Protein AF-U1JIK7-F1 (afdb_monomer_lite)

Organism: NCBI:txid1117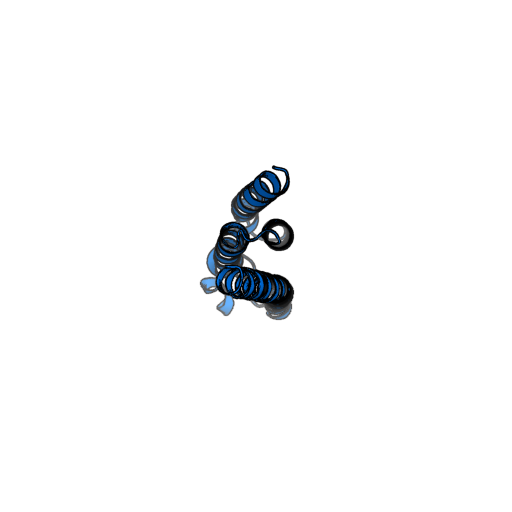314

Sequence (126 aa):
MLYKITGWAAIALSLVALFPSHQTGALSVIGFYICLFSLLIGAFASHLGHYFYYRTVFFVALMNVFIINDGTHFMLLIEQSDWVYIGSMYGIFVVVGSICSFLIRREDTAQLNQKRYETSQNKLSP

Foldseek 3Di:
DVLVVLLVVLLVQLVVLLVLQQDPDPSVVVSLVSLLVSLVSQLVSPLVPCVVSNVNSLVSNVCSQDPRGPLRDVVCVVVDPCPVSNVVSVVVSCVSNVVSVVSNVVSVVVVVVVVVVVVVVVVPDD

Radius of gyration: 18.32 Å; chains: 1; bounding box: 52×23×56 Å

Structure (mmCIF, N/CA/C/O backbone):
data_AF-U1JIK7-F1
#
_entry.id   AF-U1JIK7-F1
#
loop_
_atom_site.group_PDB
_atom_site.id
_atom_site.type_symbol
_atom_site.label_atom_id
_atom_site.label_alt_id
_atom_site.label_comp_id
_atom_site.label_asym_id
_atom_site.label_entity_id
_atom_site.label_seq_id
_atom_site.pdbx_PDB_ins_code
_atom_site.Cartn_x
_atom_site.Cartn_y
_atom_site.Cartn_z
_atom_site.occupancy
_atom_site.B_iso_or_equiv
_atom_site.auth_seq_id
_atom_site.auth_comp_id
_atom_site.auth_asym_id
_atom_site.auth_atom_id
_atom_site.pdbx_PDB_model_num
ATOM 1 N N . MET A 1 1 ? -5.360 9.673 21.434 1.00 68.12 1 MET A N 1
ATOM 2 C CA . MET A 1 1 ? -4.755 10.696 20.545 1.00 68.12 1 MET A CA 1
ATOM 3 C C . MET A 1 1 ? -3.660 10.114 19.661 1.00 68.12 1 MET A C 1
ATOM 5 O O . MET A 1 1 ? -3.720 10.350 18.462 1.00 68.12 1 MET A O 1
ATOM 9 N N . LEU A 1 2 ? -2.745 9.299 20.208 1.00 77.00 2 LEU A N 1
ATOM 10 C CA . LEU A 1 2 ? -1.660 8.644 19.461 1.00 77.00 2 LEU A CA 1
ATOM 11 C C . LEU A 1 2 ? -2.128 7.968 18.156 1.00 77.00 2 LEU A C 1
ATOM 13 O O . LEU A 1 2 ? -1.597 8.270 17.101 1.00 77.00 2 LEU A O 1
ATOM 17 N N . TYR A 1 3 ? -3.193 7.163 18.206 1.00 77.12 3 TYR A N 1
ATOM 18 C CA . TYR A 1 3 ? -3.712 6.427 17.041 1.00 77.12 3 TYR A CA 1
ATOM 19 C C . TYR A 1 3 ? -4.227 7.306 15.894 1.00 77.12 3 TYR A C 1
ATOM 21 O O . TYR A 1 3 ? -4.124 6.949 14.726 1.00 77.12 3 TYR A O 1
ATOM 29 N N . LYS A 1 4 ? -4.768 8.488 16.216 1.00 82.19 4 LYS A N 1
ATOM 30 C CA . LYS A 1 4 ? -5.166 9.458 15.189 1.00 82.19 4 LYS A CA 1
ATOM 31 C C . LYS A 1 4 ? -3.926 10.047 14.524 1.00 82.19 4 LYS A C 1
ATOM 33 O O . LYS A 1 4 ? -3.891 10.157 13.306 1.00 82.19 4 LYS A O 1
ATOM 38 N N . ILE A 1 5 ? -2.910 10.390 15.318 1.00 87.69 5 ILE A N 1
ATOM 39 C CA . ILE A 1 5 ? -1.640 10.928 14.816 1.00 87.69 5 ILE A CA 1
ATOM 40 C C . ILE A 1 5 ? -0.943 9.887 13.937 1.00 87.69 5 ILE A C 1
ATOM 42 O O . ILE A 1 5 ? -0.528 10.222 12.834 1.00 87.69 5 ILE A O 1
ATOM 46 N N . THR A 1 6 ? -0.875 8.624 14.367 1.00 89.81 6 THR A N 1
ATOM 47 C CA . THR A 1 6 ? -0.263 7.548 13.574 1.00 89.81 6 THR A CA 1
ATOM 48 C C . THR A 1 6 ? -1.048 7.252 12.297 1.00 89.81 6 THR A C 1
ATOM 50 O O . THR A 1 6 ? -0.432 7.054 11.256 1.00 89.81 6 THR A O 1
ATOM 53 N N . GLY A 1 7 ? -2.385 7.291 12.329 1.00 89.19 7 GLY A N 1
ATOM 54 C CA . GLY A 1 7 ? -3.221 7.129 11.135 1.00 89.19 7 GLY A CA 1
ATOM 55 C C . GLY A 1 7 ? -3.023 8.249 10.109 1.00 89.19 7 GLY A C 1
ATOM 56 O O . GLY A 1 7 ? -2.833 7.979 8.924 1.00 89.19 7 GLY A O 1
ATOM 57 N N . TRP A 1 8 ? -2.995 9.507 10.556 1.00 91.81 8 TRP A N 1
ATOM 58 C CA . TRP A 1 8 ? -2.684 10.648 9.687 1.00 91.81 8 TRP A CA 1
ATOM 59 C C . TRP A 1 8 ? -1.243 10.610 9.170 1.00 91.81 8 TRP A C 1
ATOM 61 O O . TRP A 1 8 ? -1.014 10.888 7.995 1.00 91.81 8 TRP A O 1
ATOM 71 N N . ALA A 1 9 ? -0.287 10.213 10.013 1.00 92.38 9 ALA A N 1
ATOM 72 C CA . ALA A 1 9 ? 1.101 10.027 9.611 1.00 92.38 9 ALA A CA 1
ATOM 73 C C . ALA A 1 9 ? 1.237 8.926 8.550 1.00 92.38 9 ALA A C 1
ATOM 75 O O . ALA A 1 9 ? 1.975 9.116 7.592 1.00 92.38 9 ALA A O 1
ATOM 76 N N . ALA A 1 10 ? 0.492 7.821 8.662 1.00 93.56 10 ALA A N 1
ATOM 77 C CA . ALA A 1 10 ? 0.476 6.762 7.654 1.00 93.56 10 ALA A CA 1
ATOM 78 C C . ALA A 1 10 ? -0.026 7.275 6.298 1.00 93.56 10 ALA A C 1
ATOM 80 O O . ALA A 1 10 ? 0.603 7.020 5.274 1.00 93.56 10 ALA A O 1
ATOM 81 N N . ILE A 1 11 ? -1.112 8.057 6.290 1.00 94.19 11 ILE A N 1
ATOM 82 C CA . ILE A 1 11 ? -1.614 8.692 5.064 1.00 94.19 11 ILE A CA 1
ATOM 83 C C . ILE A 1 11 ? -0.551 9.627 4.479 1.00 94.19 11 ILE A C 1
ATOM 85 O O . ILE A 1 11 ? -0.221 9.505 3.301 1.00 94.19 11 ILE A O 1
ATOM 89 N N . ALA A 1 12 ? 0.033 10.513 5.288 1.00 95.19 12 ALA A N 1
ATOM 90 C CA . ALA A 1 12 ? 1.069 11.431 4.823 1.00 95.19 12 ALA A CA 1
ATOM 91 C C . ALA A 1 12 ? 2.284 10.682 4.249 1.00 95.19 12 ALA A C 1
ATOM 93 O O . ALA A 1 12 ? 2.753 11.015 3.164 1.00 95.19 12 ALA A O 1
ATOM 94 N N . LEU A 1 13 ? 2.743 9.625 4.924 1.00 94.50 13 LEU A N 1
ATOM 95 C CA . LEU A 1 13 ? 3.854 8.793 4.465 1.00 94.50 13 LEU A CA 1
ATOM 96 C C . LEU A 1 13 ? 3.533 8.114 3.127 1.00 94.50 13 LEU A C 1
ATOM 98 O O . LEU A 1 13 ? 4.381 8.077 2.241 1.00 94.50 13 LEU A O 1
ATOM 102 N N . SER A 1 14 ? 2.300 7.624 2.960 1.00 95.12 14 SER A N 1
ATOM 103 C CA . SER A 1 14 ? 1.848 6.998 1.712 1.00 95.12 14 SER A CA 1
ATOM 104 C C . SER A 1 14 ? 1.848 7.973 0.532 1.00 95.12 14 SER A C 1
ATOM 106 O O . SER A 1 14 ? 2.195 7.586 -0.581 1.00 95.12 14 SER A O 1
ATOM 108 N N . LEU A 1 15 ? 1.532 9.248 0.784 1.00 95.62 15 LEU A N 1
ATOM 109 C CA . LEU A 1 15 ? 1.577 10.310 -0.221 1.00 95.62 15 LEU A CA 1
ATOM 110 C C . LEU A 1 15 ? 3.018 10.712 -0.548 1.00 95.62 15 LEU A C 1
ATOM 112 O O . LEU A 1 15 ? 3.362 10.857 -1.717 1.00 95.62 15 LEU A O 1
ATOM 116 N N . VAL A 1 16 ? 3.879 10.837 0.465 1.00 94.62 16 VAL A N 1
ATOM 117 C CA . VAL A 1 16 ? 5.312 11.115 0.270 1.00 94.62 16 VAL A CA 1
ATOM 118 C C . VAL A 1 16 ? 5.976 10.001 -0.537 1.00 94.62 16 VAL A C 1
ATOM 120 O O . VAL A 1 16 ? 6.818 10.292 -1.380 1.00 94.62 16 VAL A O 1
ATOM 123 N N . ALA A 1 17 ? 5.561 8.746 -0.342 1.00 93.81 17 ALA A N 1
ATOM 124 C CA . ALA A 1 17 ? 6.069 7.596 -1.084 1.00 93.81 17 ALA A CA 1
ATOM 125 C C . ALA A 1 17 ? 5.819 7.681 -2.600 1.00 93.81 17 ALA A C 1
ATOM 127 O O . ALA A 1 17 ? 6.557 7.059 -3.363 1.00 93.81 17 ALA A O 1
ATOM 128 N N . LEU A 1 18 ? 4.827 8.454 -3.056 1.00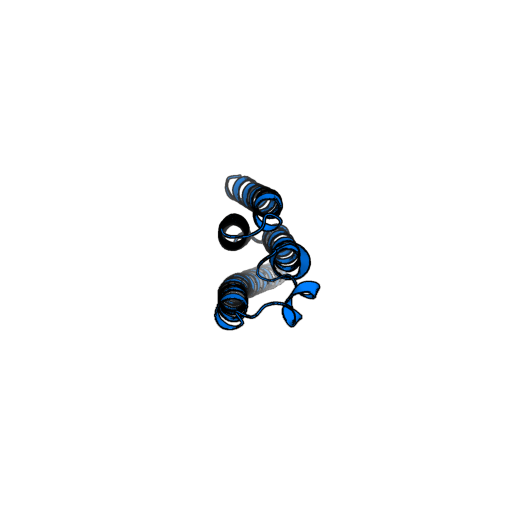 91.75 18 LEU A N 1
ATOM 129 C CA . LEU A 1 18 ? 4.530 8.610 -4.483 1.00 91.75 18 LEU A CA 1
ATOM 130 C C . LEU A 1 18 ? 5.681 9.285 -5.241 1.00 91.75 18 LEU A C 1
ATOM 132 O O . LEU A 1 18 ? 5.984 8.895 -6.365 1.00 91.75 18 LEU A O 1
ATOM 136 N N . PHE A 1 19 ? 6.353 10.257 -4.616 1.00 91.81 19 PHE A N 1
ATOM 137 C CA . PHE A 1 19 ? 7.434 11.015 -5.249 1.00 91.81 19 PHE A CA 1
ATOM 138 C C . PHE A 1 19 ? 8.642 10.147 -5.652 1.00 91.81 19 PHE A C 1
ATOM 140 O O . PHE A 1 19 ? 8.996 10.157 -6.830 1.00 91.81 19 PHE A O 1
ATOM 147 N N . PRO A 1 20 ? 9.266 9.362 -4.747 1.00 91.75 20 PRO A N 1
ATOM 148 C CA . PRO A 1 20 ? 10.342 8.455 -5.135 1.00 91.75 20 PRO A CA 1
ATOM 149 C C . PRO A 1 20 ? 9.843 7.305 -6.021 1.00 91.75 20 PRO A C 1
ATOM 151 O O . PRO A 1 20 ? 10.601 6.841 -6.861 1.00 91.75 20 PRO A O 1
ATOM 154 N N . SER A 1 21 ? 8.575 6.885 -5.900 1.00 90.69 21 SER A N 1
ATOM 155 C CA . SER A 1 21 ? 8.010 5.798 -6.722 1.00 90.69 21 SER A CA 1
ATOM 156 C C . SER A 1 21 ? 7.970 6.135 -8.215 1.00 90.69 21 SER A C 1
ATOM 158 O O . SER A 1 21 ? 8.210 5.262 -9.043 1.00 90.69 21 SER A O 1
ATOM 160 N N . HIS A 1 22 ? 7.726 7.402 -8.554 1.00 89.00 22 HIS A N 1
ATOM 161 C CA . HIS A 1 22 ? 7.729 7.888 -9.936 1.00 89.00 22 HIS A CA 1
ATOM 162 C C . HIS A 1 22 ? 9.144 8.000 -10.538 1.00 89.00 22 HIS A C 1
ATOM 164 O O . HIS A 1 22 ? 9.305 8.165 -11.745 1.00 89.00 22 HIS A O 1
ATOM 170 N N . GLN A 1 23 ? 10.197 7.982 -9.718 1.00 88.94 23 GLN A N 1
ATOM 171 C CA . GLN A 1 23 ? 11.565 8.110 -10.216 1.00 88.94 23 GLN A CA 1
ATOM 172 C C . GLN A 1 23 ? 12.113 6.754 -10.650 1.00 88.94 23 GLN A C 1
ATOM 174 O O . GLN A 1 23 ? 12.007 5.768 -9.927 1.00 88.94 23 GLN A O 1
ATOM 179 N N . THR A 1 24 ? 12.761 6.724 -11.810 1.00 85.88 24 THR A N 1
ATOM 180 C CA . THR A 1 24 ? 13.284 5.499 -12.417 1.00 85.88 24 THR A CA 1
ATOM 181 C C . THR A 1 24 ? 14.402 4.861 -11.592 1.00 85.88 24 THR A C 1
ATOM 183 O O . THR A 1 24 ? 15.235 5.551 -10.994 1.00 85.88 24 THR A O 1
ATOM 186 N N . GLY A 1 25 ? 14.475 3.530 -11.615 1.00 84.25 25 GLY A N 1
ATOM 187 C CA . GLY A 1 25 ? 15.547 2.765 -10.971 1.00 84.25 25 GLY A CA 1
ATOM 188 C C . GLY A 1 25 ? 15.356 2.592 -9.461 1.00 84.25 25 GLY A C 1
ATOM 189 O O . GLY A 1 25 ? 14.246 2.359 -8.987 1.00 84.25 25 GLY A O 1
ATOM 190 N N . ALA A 1 26 ? 16.440 2.675 -8.683 1.00 85.56 26 ALA A N 1
ATOM 191 C CA . ALA A 1 26 ? 16.437 2.321 -7.255 1.00 85.56 26 ALA A CA 1
ATOM 192 C C . ALA A 1 26 ? 15.503 3.187 -6.385 1.00 85.56 26 ALA A C 1
ATOM 194 O O . ALA A 1 26 ? 15.027 2.733 -5.344 1.00 85.56 26 ALA A O 1
ATOM 195 N N . LEU A 1 27 ? 15.213 4.419 -6.810 1.00 89.44 27 LEU A N 1
ATOM 196 C CA . LEU A 1 27 ? 14.304 5.314 -6.091 1.00 89.44 27 LEU A CA 1
ATOM 197 C C . LEU A 1 27 ? 12.856 4.806 -6.135 1.00 89.44 27 LEU A C 1
ATOM 199 O O . LEU A 1 27 ? 12.182 4.866 -5.103 1.00 89.44 27 LEU A O 1
ATOM 203 N N . SER A 1 28 ? 12.429 4.181 -7.242 1.00 90.31 28 SER A N 1
ATOM 204 C CA . SER A 1 28 ? 11.106 3.548 -7.328 1.00 90.31 28 SER A CA 1
ATOM 205 C C . SER A 1 28 ? 10.921 2.447 -6.279 1.00 90.31 28 SER A C 1
ATOM 207 O O . SER A 1 28 ? 9.866 2.330 -5.650 1.00 90.31 28 SER A O 1
ATOM 209 N N . VAL A 1 29 ? 11.983 1.676 -6.027 1.00 90.62 29 VAL A N 1
ATOM 210 C CA . VAL A 1 29 ? 12.008 0.578 -5.054 1.00 90.62 29 VAL A CA 1
ATOM 211 C C . VAL A 1 29 ? 11.930 1.117 -3.627 1.00 90.62 29 VAL A C 1
ATOM 213 O O . VAL A 1 29 ? 11.196 0.585 -2.795 1.00 90.62 29 VAL A O 1
ATOM 216 N N . ILE A 1 30 ? 12.639 2.208 -3.334 1.00 93.06 30 ILE A N 1
ATOM 217 C CA . ILE A 1 30 ? 12.546 2.883 -2.033 1.00 93.06 30 ILE A CA 1
ATOM 218 C C . ILE A 1 30 ? 11.118 3.390 -1.809 1.00 93.06 30 ILE A C 1
ATOM 220 O O . ILE A 1 30 ? 10.542 3.158 -0.745 1.00 93.06 30 ILE A O 1
ATOM 224 N N . GLY A 1 31 ? 10.520 4.028 -2.817 1.00 92.94 31 GLY A N 1
ATOM 225 C CA . GLY A 1 31 ? 9.136 4.490 -2.759 1.00 92.94 31 GLY A CA 1
ATOM 226 C C . GLY A 1 31 ? 8.142 3.358 -2.502 1.00 92.94 31 GLY A C 1
ATOM 227 O O . GLY A 1 31 ? 7.270 3.488 -1.640 1.00 92.94 31 GLY A O 1
ATOM 228 N N . PHE A 1 32 ? 8.337 2.211 -3.149 1.00 93.81 32 PHE A N 1
ATOM 229 C CA . PHE A 1 32 ? 7.553 1.007 -2.899 1.00 93.81 32 PHE A CA 1
ATOM 230 C C . PHE A 1 32 ? 7.628 0.544 -1.437 1.00 93.81 32 PHE A C 1
ATOM 232 O O . PHE A 1 32 ? 6.593 0.337 -0.801 1.00 93.81 32 PHE A O 1
ATOM 239 N N . TYR A 1 33 ? 8.827 0.435 -0.860 1.00 94.88 33 TYR A N 1
ATOM 240 C CA . TYR A 1 33 ? 8.978 -0.008 0.530 1.00 94.88 33 TYR A CA 1
ATOM 241 C C . TYR A 1 33 ? 8.422 0.995 1.544 1.00 94.88 33 TYR A C 1
ATOM 243 O O . TYR A 1 33 ? 7.797 0.583 2.523 1.00 94.88 33 TYR A O 1
ATOM 251 N N . ILE A 1 34 ? 8.576 2.302 1.306 1.00 95.12 34 ILE A N 1
ATOM 252 C CA . ILE A 1 34 ? 7.943 3.336 2.142 1.00 95.12 34 ILE A CA 1
ATOM 253 C C . ILE A 1 34 ? 6.419 3.199 2.070 1.00 95.12 34 ILE A C 1
ATOM 255 O O . ILE A 1 34 ? 5.735 3.301 3.091 1.00 95.12 34 ILE A O 1
ATOM 259 N N . CYS A 1 35 ? 5.876 2.907 0.888 1.00 95.56 35 CYS A N 1
ATOM 260 C CA . CYS A 1 35 ? 4.449 2.680 0.710 1.00 95.56 35 CYS A CA 1
ATOM 261 C C . CYS A 1 35 ? 3.961 1.449 1.4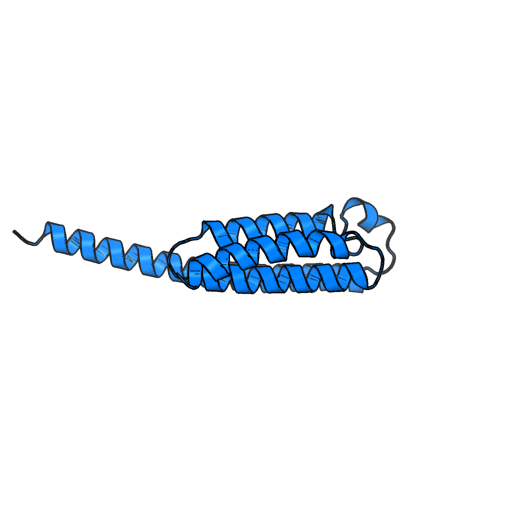95 1.00 95.56 35 CYS A C 1
ATOM 263 O O . CYS A 1 35 ? 2.997 1.556 2.259 1.00 95.56 35 CYS A O 1
ATOM 265 N N . LEU A 1 36 ? 4.664 0.315 1.408 1.00 95.19 36 LEU A N 1
ATOM 266 C CA . LEU A 1 36 ? 4.362 -0.886 2.200 1.00 95.19 36 LEU A CA 1
ATOM 267 C C . LEU A 1 36 ? 4.432 -0.625 3.706 1.00 95.19 36 LEU A C 1
ATOM 269 O O . LEU A 1 36 ? 3.567 -1.065 4.463 1.00 95.19 36 LEU A O 1
ATOM 273 N N . PHE A 1 37 ? 5.438 0.126 4.146 1.00 95.06 37 PHE A N 1
ATOM 274 C CA . PHE A 1 37 ? 5.579 0.496 5.546 1.00 95.06 37 PHE A CA 1
ATOM 275 C C . PHE A 1 37 ? 4.424 1.390 6.016 1.00 95.06 37 PHE A C 1
ATOM 277 O O . PHE A 1 37 ? 3.863 1.162 7.089 1.00 95.06 37 PHE A O 1
ATOM 284 N N . SER A 1 38 ? 3.990 2.345 5.186 1.00 94.81 38 SER A N 1
ATOM 285 C CA . SER A 1 38 ? 2.800 3.155 5.466 1.00 94.81 38 SER A CA 1
ATOM 286 C C . SER A 1 38 ? 1.549 2.290 5.633 1.00 94.81 38 SER A C 1
ATOM 288 O O . SER A 1 38 ? 0.738 2.553 6.520 1.00 94.81 38 SER A O 1
ATOM 290 N N . LEU A 1 39 ? 1.420 1.222 4.836 1.00 93.94 39 LEU A N 1
ATOM 291 C CA . LEU A 1 39 ? 0.298 0.290 4.890 1.00 93.94 39 LEU A CA 1
ATOM 292 C C . LEU A 1 39 ? 0.255 -0.459 6.226 1.00 93.94 39 LEU A C 1
ATOM 294 O O . LEU A 1 39 ? -0.816 -0.599 6.815 1.00 93.94 39 LEU A O 1
ATOM 298 N N . LEU A 1 40 ? 1.417 -0.896 6.721 1.00 92.94 40 LEU A N 1
ATOM 299 C CA . LEU A 1 40 ? 1.549 -1.529 8.034 1.00 92.94 40 LEU A CA 1
ATOM 300 C C . LEU A 1 40 ? 1.152 -0.560 9.152 1.00 92.94 40 LEU A C 1
ATOM 302 O O . LEU A 1 40 ? 0.314 -0.902 9.985 1.00 92.94 40 LEU A O 1
ATOM 306 N N . ILE A 1 41 ? 1.678 0.671 9.147 1.00 92.06 41 ILE A N 1
ATOM 307 C CA . ILE A 1 41 ? 1.308 1.687 10.149 1.00 92.06 41 ILE A CA 1
ATOM 308 C C . ILE A 1 41 ? -0.193 1.992 10.078 1.00 92.06 41 ILE A C 1
ATOM 310 O O . ILE A 1 41 ? -0.854 2.076 11.114 1.00 92.06 41 ILE A O 1
ATOM 314 N N . GLY A 1 42 ? -0.744 2.128 8.870 1.00 90.38 42 GLY A N 1
ATOM 315 C CA . GLY A 1 42 ? -2.167 2.362 8.643 1.00 90.38 42 GLY A CA 1
ATOM 316 C C . GLY A 1 42 ? -3.036 1.229 9.186 1.00 90.38 42 GLY A C 1
ATOM 317 O O . GLY A 1 42 ? -4.078 1.499 9.780 1.00 90.38 42 GLY A O 1
ATOM 318 N N . ALA A 1 43 ? -2.586 -0.021 9.050 1.00 89.62 43 ALA A N 1
ATOM 319 C CA . ALA A 1 43 ? -3.251 -1.183 9.626 1.00 89.62 43 ALA A CA 1
ATOM 320 C C . ALA A 1 43 ? -3.241 -1.147 11.161 1.00 89.62 43 ALA A C 1
ATOM 322 O O . ALA A 1 43 ? -4.301 -1.233 11.776 1.00 89.62 43 ALA A O 1
ATOM 323 N N . PHE A 1 44 ? -2.080 -0.907 11.781 1.00 86.06 44 PHE A N 1
ATOM 324 C CA . PHE A 1 44 ? -1.965 -0.785 13.240 1.00 86.06 44 PHE A CA 1
ATOM 325 C C . PHE A 1 44 ? -2.785 0.378 13.812 1.00 86.06 44 PHE A C 1
ATOM 327 O O . PHE A 1 44 ? -3.408 0.248 14.865 1.00 86.06 44 PHE A O 1
ATOM 334 N N . ALA A 1 45 ? -2.827 1.519 13.122 1.00 86.50 45 ALA A N 1
ATOM 335 C CA . ALA A 1 45 ? -3.636 2.665 13.534 1.00 86.50 45 ALA A CA 1
ATOM 336 C C . ALA A 1 45 ? -5.150 2.382 13.458 1.00 86.50 45 ALA A C 1
ATOM 338 O O . ALA A 1 45 ? -5.935 3.027 14.157 1.00 86.50 45 ALA A O 1
ATOM 339 N N . SER A 1 46 ? -5.563 1.415 12.632 1.00 81.75 46 SER A N 1
ATOM 340 C CA . SER A 1 46 ? -6.965 1.069 12.396 1.00 81.75 46 SER A CA 1
ATOM 341 C C . SER A 1 46 ? -7.585 0.173 13.482 1.00 81.75 46 SER A C 1
ATOM 343 O O . SER A 1 46 ? -8.812 0.073 13.528 1.00 81.75 46 SER A O 1
ATOM 345 N N . HIS A 1 47 ? -6.783 -0.389 14.399 1.00 68.94 47 HIS A N 1
ATOM 346 C CA . HIS A 1 47 ? -7.201 -1.335 15.453 1.00 68.94 47 HIS A CA 1
ATOM 347 C C . HIS A 1 47 ? -8.266 -0.788 16.435 1.00 68.94 47 HIS A C 1
ATOM 349 O O . HIS A 1 47 ? -8.891 -1.525 17.198 1.00 68.94 47 HIS A O 1
ATOM 355 N N . LEU A 1 48 ? -8.535 0.522 16.431 1.00 60.69 48 LEU A N 1
ATOM 356 C CA . LEU A 1 48 ? -9.532 1.168 17.301 1.00 60.69 48 LEU A CA 1
ATOM 357 C C . LEU A 1 48 ? -10.789 1.656 16.558 1.00 60.69 48 LEU A C 1
ATOM 359 O O . LEU A 1 48 ? -11.416 2.628 16.975 1.00 60.69 48 LEU A O 1
ATOM 363 N N . GLY A 1 49 ? -11.168 0.988 15.462 1.00 59.31 49 GLY A N 1
ATOM 364 C CA . GLY A 1 49 ? -12.461 1.200 14.794 1.00 59.31 49 GLY A CA 1
ATOM 365 C C . GLY A 1 49 ? -12.472 2.304 13.730 1.00 59.31 49 GLY A C 1
ATOM 366 O O . GLY A 1 49 ? -13.537 2.740 13.295 1.00 59.31 49 GLY A O 1
ATOM 367 N N . HIS A 1 50 ? -11.300 2.762 13.277 1.00 69.50 50 HIS A N 1
ATOM 368 C CA . HIS A 1 50 ? -11.165 3.799 12.248 1.00 69.50 50 HIS A CA 1
ATOM 369 C C . HIS A 1 50 ? -10.613 3.240 10.924 1.00 69.50 50 HIS A C 1
ATOM 371 O O . HIS A 1 50 ? -9.537 3.626 10.466 1.00 69.50 50 HIS A O 1
ATOM 377 N N . TYR A 1 51 ? -11.412 2.397 10.260 1.00 79.62 51 TYR A N 1
ATOM 378 C CA . TYR A 1 51 ? -11.127 1.761 8.955 1.00 79.62 51 TYR A CA 1
ATOM 379 C C . TYR A 1 51 ? -10.750 2.729 7.845 1.00 79.62 51 TYR A C 1
ATOM 381 O O . TYR A 1 51 ? -10.111 2.355 6.861 1.00 79.62 51 TYR A O 1
ATOM 389 N N . PHE A 1 52 ? -11.165 3.981 8.002 1.00 85.19 52 PHE A N 1
ATOM 390 C CA . PHE A 1 52 ? -10.878 5.053 7.073 1.00 85.19 52 PHE A CA 1
ATOM 391 C C . PHE A 1 52 ? -9.376 5.205 6.797 1.00 85.19 52 PHE A C 1
ATOM 393 O O . PHE A 1 52 ? -8.995 5.363 5.638 1.00 85.19 52 PHE A O 1
ATOM 400 N N . TYR A 1 53 ? -8.522 5.107 7.824 1.00 89.62 53 TYR A N 1
ATOM 401 C CA . TYR A 1 53 ? -7.079 5.296 7.662 1.00 89.62 53 TYR A CA 1
ATOM 402 C C . TYR A 1 53 ? -6.468 4.200 6.794 1.00 89.62 53 TYR A C 1
ATOM 404 O O . TYR A 1 53 ? -5.894 4.499 5.748 1.00 89.62 53 TYR A O 1
ATOM 412 N N . TYR A 1 54 ? -6.663 2.933 7.171 1.00 90.75 54 TYR A N 1
ATOM 413 C CA . TYR A 1 54 ? -6.153 1.806 6.395 1.00 90.75 54 TYR A CA 1
ATOM 414 C C . TYR A 1 54 ? -6.699 1.797 4.970 1.00 90.75 54 TYR A C 1
ATOM 416 O O . TYR A 1 54 ? -5.934 1.658 4.022 1.00 90.75 54 TYR A O 1
ATOM 424 N N . ARG A 1 55 ? -8.011 1.996 4.802 1.00 91.62 55 ARG A N 1
ATOM 425 C CA . ARG A 1 55 ? -8.647 2.005 3.483 1.00 91.62 55 ARG A CA 1
ATOM 426 C C . ARG A 1 55 ? -8.037 3.075 2.579 1.00 91.62 55 ARG A C 1
ATOM 428 O O . ARG A 1 55 ? -7.759 2.793 1.420 1.00 91.62 55 ARG A O 1
ATOM 435 N N . THR A 1 56 ? -7.805 4.276 3.107 1.00 93.38 56 THR A N 1
ATOM 436 C CA . THR A 1 56 ? -7.184 5.370 2.349 1.00 93.38 56 THR A CA 1
ATOM 437 C C . THR A 1 56 ? -5.760 5.010 1.937 1.00 93.38 56 THR A C 1
ATOM 439 O O . THR A 1 56 ? -5.434 5.087 0.756 1.00 93.38 56 THR A O 1
ATOM 442 N N . VAL A 1 57 ? -4.935 4.543 2.880 1.00 94.88 57 VAL A N 1
ATOM 443 C CA . VAL A 1 57 ? -3.549 4.139 2.596 1.00 94.88 57 VAL A CA 1
ATOM 444 C C . VAL A 1 57 ? -3.505 2.978 1.600 1.00 94.88 57 VAL A C 1
ATOM 446 O O . VAL A 1 57 ? -2.678 2.986 0.698 1.00 94.88 57 VAL A O 1
ATOM 449 N N . PHE A 1 58 ? -4.423 2.016 1.697 1.00 94.75 58 PHE A N 1
ATOM 450 C CA . PHE A 1 58 ? -4.519 0.891 0.769 1.00 94.75 58 PHE A CA 1
ATOM 451 C C . PHE A 1 58 ? -4.849 1.339 -0.658 1.00 94.75 58 PHE A C 1
ATOM 453 O O . PHE A 1 58 ? -4.209 0.879 -1.598 1.00 94.75 58 PHE A O 1
ATOM 460 N N . PHE A 1 59 ? -5.789 2.273 -0.839 1.00 95.25 59 PHE A N 1
ATOM 461 C CA . PHE A 1 59 ? -6.078 2.833 -2.164 1.00 95.25 59 PHE A CA 1
ATOM 462 C C . PHE A 1 59 ? -4.906 3.637 -2.731 1.00 95.25 59 PHE A C 1
ATOM 464 O O . PHE A 1 59 ? -4.591 3.496 -3.911 1.00 95.25 59 PHE A O 1
ATOM 471 N N . VAL A 1 60 ? -4.232 4.437 -1.900 1.00 95.12 60 VAL A N 1
ATOM 472 C CA . VAL A 1 60 ? -3.014 5.148 -2.317 1.00 95.12 60 VAL A CA 1
ATOM 473 C C . VAL A 1 60 ? -1.921 4.154 -2.703 1.00 95.12 60 VAL A C 1
ATOM 475 O O . VAL A 1 60 ? -1.251 4.357 -3.708 1.00 95.12 60 VAL A O 1
ATOM 478 N N . ALA A 1 61 ? -1.774 3.056 -1.962 1.00 94.56 61 ALA A N 1
ATOM 479 C CA . ALA A 1 61 ? -0.794 2.021 -2.257 1.00 94.56 61 ALA A CA 1
ATOM 480 C C . ALA A 1 61 ? -1.111 1.259 -3.550 1.00 94.56 61 ALA A C 1
ATOM 482 O O . ALA A 1 61 ? -0.204 1.019 -4.340 1.00 94.56 61 ALA A O 1
ATOM 483 N N . LEU A 1 62 ? -2.386 0.956 -3.819 1.00 94.50 62 LEU A N 1
ATOM 484 C CA . LEU A 1 62 ? -2.815 0.417 -5.113 1.00 94.50 62 LEU A CA 1
ATOM 485 C C . LEU A 1 62 ? -2.438 1.365 -6.256 1.00 94.50 62 LEU A C 1
ATOM 487 O O . LEU A 1 62 ? -1.807 0.950 -7.222 1.00 94.50 62 LEU A O 1
ATOM 491 N N . MET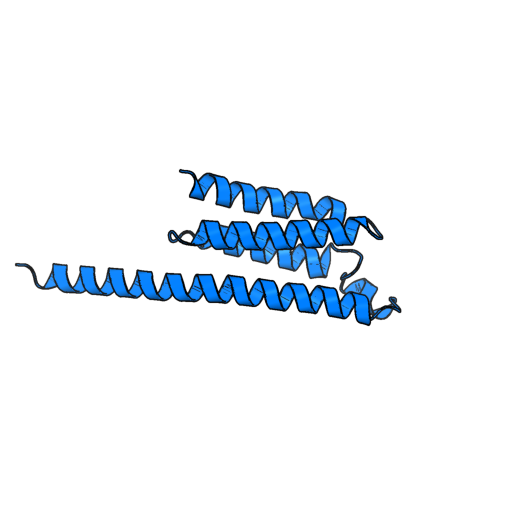 A 1 63 ? -2.784 2.646 -6.135 1.00 93.81 63 MET A N 1
ATOM 492 C CA . MET A 1 63 ? -2.435 3.641 -7.148 1.00 93.81 63 MET A CA 1
ATOM 493 C C . MET A 1 63 ? -0.917 3.760 -7.322 1.00 93.81 63 MET A C 1
ATOM 495 O O . MET A 1 63 ? -0.438 3.830 -8.450 1.00 93.81 63 MET A O 1
ATOM 499 N N . ASN A 1 64 ? -0.161 3.733 -6.221 1.00 92.75 64 ASN A N 1
ATOM 500 C CA . ASN A 1 64 ? 1.293 3.770 -6.256 1.00 92.75 64 ASN A CA 1
ATOM 501 C C . ASN A 1 64 ? 1.838 2.599 -7.085 1.00 92.75 64 ASN A C 1
ATOM 503 O O . ASN A 1 64 ? 2.469 2.823 -8.110 1.00 92.75 64 ASN A O 1
ATOM 507 N N . VAL A 1 65 ? 1.521 1.366 -6.693 1.00 91.94 65 VAL A N 1
ATOM 508 C CA . VAL A 1 65 ? 2.089 0.155 -7.300 1.00 91.94 65 VAL A CA 1
ATOM 509 C C . VAL A 1 65 ? 1.656 -0.028 -8.756 1.00 91.94 65 VAL A C 1
ATOM 511 O O . VAL A 1 65 ? 2.474 -0.393 -9.585 1.00 91.94 65 VAL A O 1
ATOM 514 N N . PHE A 1 66 ? 0.393 0.227 -9.105 1.00 90.19 66 PHE A N 1
ATOM 515 C CA . PHE A 1 66 ? -0.091 -0.064 -10.461 1.00 90.19 66 PHE A CA 1
ATOM 516 C C . PHE A 1 66 ? 0.119 1.077 -11.466 1.00 90.19 66 PHE A C 1
ATOM 518 O O . PHE A 1 66 ? 0.213 0.814 -12.667 1.00 90.19 66 PHE A O 1
ATOM 525 N N . ILE A 1 67 ? 0.151 2.333 -11.001 1.00 88.88 67 ILE A N 1
ATOM 526 C CA . ILE A 1 67 ? 0.068 3.520 -11.871 1.00 88.88 67 ILE A CA 1
ATOM 527 C C . ILE A 1 67 ? 1.297 4.427 -11.750 1.00 88.88 67 ILE A C 1
ATOM 529 O O . ILE A 1 67 ? 1.685 5.050 -12.728 1.00 88.88 67 ILE A O 1
ATOM 533 N N . ILE A 1 68 ? 1.912 4.545 -10.574 1.00 88.00 68 ILE A N 1
ATOM 534 C CA . ILE A 1 68 ? 2.970 5.550 -10.354 1.00 88.00 68 ILE A CA 1
ATOM 535 C C . ILE A 1 68 ? 4.355 4.918 -10.375 1.00 88.00 68 ILE A C 1
ATOM 537 O O . ILE A 1 68 ? 5.309 5.540 -10.832 1.00 88.00 68 ILE A O 1
ATOM 541 N N . ASN A 1 69 ? 4.478 3.712 -9.835 1.00 89.19 69 ASN A N 1
ATOM 542 C CA . ASN A 1 69 ? 5.755 3.071 -9.628 1.00 89.19 69 ASN A CA 1
ATOM 543 C C . ASN A 1 69 ? 6.357 2.621 -10.959 1.00 89.19 69 ASN A C 1
ATOM 545 O O . ASN A 1 69 ? 5.824 1.721 -11.598 1.00 89.19 69 ASN A O 1
ATOM 549 N N . ASP A 1 70 ? 7.487 3.212 -11.339 1.00 85.31 70 ASP A N 1
ATOM 550 C CA . ASP A 1 70 ? 8.167 2.944 -12.613 1.00 85.31 70 ASP A CA 1
ATOM 551 C C . ASP A 1 70 ? 8.445 1.445 -12.844 1.00 85.31 70 ASP A C 1
ATOM 553 O O . ASP A 1 70 ? 8.222 0.916 -13.931 1.00 85.31 70 ASP A O 1
ATOM 557 N N . GLY A 1 71 ? 8.839 0.727 -11.787 1.00 81.00 71 GLY A N 1
ATOM 558 C CA . GLY A 1 71 ? 9.150 -0.701 -11.838 1.00 81.00 71 GLY A CA 1
ATOM 559 C C . GLY A 1 71 ? 7.936 -1.634 -11.883 1.00 81.00 71 GLY A C 1
ATOM 560 O O . GLY A 1 71 ? 8.091 -2.821 -12.139 1.00 81.00 71 GLY A O 1
ATOM 561 N N . THR A 1 72 ? 6.728 -1.137 -11.617 1.00 82.12 72 THR A N 1
ATOM 562 C CA . THR A 1 72 ? 5.484 -1.939 -11.602 1.00 82.12 72 THR A CA 1
ATOM 563 C C . THR A 1 72 ? 4.354 -1.283 -12.399 1.00 82.12 72 THR A C 1
ATOM 565 O O . THR A 1 72 ? 3.187 -1.670 -12.296 1.00 82.12 72 THR A O 1
ATOM 568 N N . HIS A 1 73 ? 4.694 -0.303 -13.234 1.00 84.75 73 HIS A N 1
ATOM 569 C CA . HIS A 1 73 ? 3.730 0.474 -13.990 1.00 84.75 73 HIS A CA 1
ATOM 570 C C . HIS A 1 73 ? 3.066 -0.376 -15.076 1.00 84.75 73 HIS A C 1
ATOM 572 O O . HIS A 1 73 ? 3.727 -0.865 -15.993 1.00 84.75 73 HIS A O 1
ATOM 578 N N . PHE A 1 74 ? 1.737 -0.506 -15.020 1.00 78.06 74 PHE A N 1
ATOM 579 C CA . PHE A 1 74 ? 0.997 -1.425 -15.893 1.00 78.06 74 PHE A CA 1
ATOM 580 C C . PHE A 1 74 ? 1.184 -1.151 -17.394 1.00 78.06 74 PHE A C 1
ATOM 582 O O . PHE A 1 74 ? 1.215 -2.086 -18.188 1.00 78.06 74 PHE A O 1
ATOM 589 N N . MET A 1 75 ? 1.353 0.113 -17.796 1.00 74.81 75 MET A N 1
ATOM 590 C CA . MET A 1 75 ? 1.541 0.459 -19.213 1.00 74.81 75 MET A CA 1
ATOM 591 C C . MET A 1 75 ? 2.932 0.102 -19.745 1.00 74.81 75 MET A C 1
ATOM 593 O O . MET A 1 75 ? 3.086 -0.085 -20.946 1.00 74.81 75 MET A O 1
ATOM 597 N N . LEU A 1 76 ? 3.929 -0.015 -18.865 1.00 75.25 76 LEU A N 1
ATOM 598 C CA . LEU A 1 76 ? 5.312 -0.345 -19.227 1.00 75.25 76 LEU A CA 1
ATOM 599 C C . LEU A 1 76 ? 5.616 -1.843 -19.061 1.00 75.25 76 LEU A C 1
ATOM 601 O O . LEU A 1 76 ? 6.702 -2.292 -19.419 1.00 75.25 76 LEU A O 1
ATOM 605 N N . LEU A 1 77 ? 4.656 -2.635 -18.564 1.00 73.81 77 LEU A N 1
ATOM 606 C CA . LEU A 1 77 ? 4.851 -4.058 -18.259 1.00 73.81 77 LEU A CA 1
ATOM 607 C C . LEU A 1 77 ? 5.267 -4.891 -19.481 1.00 73.81 77 LEU A C 1
ATOM 609 O O . LEU A 1 77 ? 5.995 -5.865 -19.340 1.00 73.81 77 LEU A O 1
ATOM 613 N N . ILE A 1 78 ? 4.788 -4.527 -20.673 1.00 71.50 78 ILE A N 1
ATOM 614 C CA . ILE A 1 78 ? 5.041 -5.269 -21.919 1.00 71.50 78 ILE A CA 1
ATOM 615 C C . ILE A 1 78 ? 6.450 -4.995 -22.465 1.00 71.50 78 ILE A C 1
ATOM 617 O O . ILE A 1 78 ? 7.013 -5.840 -23.158 1.00 71.50 78 ILE A O 1
ATOM 621 N N . GLU A 1 79 ? 7.032 -3.837 -22.147 1.00 74.00 79 GLU A N 1
ATOM 622 C CA . GLU A 1 79 ? 8.354 -3.432 -22.637 1.00 74.00 79 GLU A CA 1
ATOM 623 C C . GLU A 1 79 ? 9.496 -3.887 -21.717 1.00 74.00 79 GLU A C 1
ATOM 625 O O . GLU A 1 79 ? 10.658 -3.902 -22.128 1.00 74.00 79 GLU A O 1
ATOM 630 N N . GLN A 1 80 ? 9.191 -4.285 -20.478 1.00 68.00 80 GLN A N 1
ATOM 631 C CA . GLN A 1 80 ? 10.206 -4.700 -19.515 1.00 68.00 80 GLN A CA 1
ATOM 632 C C . GLN A 1 80 ? 10.607 -6.175 -19.665 1.00 68.00 80 GLN A C 1
ATOM 634 O O . GLN A 1 80 ? 9.786 -7.082 -19.787 1.00 68.00 80 GLN A O 1
ATOM 639 N N . SER A 1 81 ? 11.919 -6.414 -19.616 1.00 66.19 81 SER A N 1
ATOM 640 C CA . SER A 1 81 ? 12.524 -7.749 -19.727 1.00 66.19 81 SER A CA 1
ATOM 641 C C . SER A 1 81 ? 12.579 -8.496 -18.381 1.00 66.19 81 SER A C 1
ATOM 643 O O . SER A 1 81 ? 12.651 -9.725 -18.350 1.00 66.19 81 SER A O 1
ATOM 645 N N . ASP A 1 82 ? 12.505 -7.780 -17.251 1.00 84.75 82 ASP A N 1
ATOM 646 C CA . ASP A 1 82 ? 12.710 -8.354 -15.913 1.00 84.75 82 ASP A CA 1
ATOM 647 C C . ASP A 1 82 ? 11.396 -8.705 -15.194 1.00 84.75 82 ASP A C 1
ATOM 649 O O . ASP A 1 82 ? 10.952 -8.065 -14.238 1.00 84.75 82 ASP A O 1
ATOM 653 N N . TRP A 1 83 ? 10.770 -9.783 -15.658 1.00 85.31 83 TRP A N 1
ATOM 654 C CA . TRP A 1 83 ? 9.530 -10.312 -15.084 1.00 85.31 83 TRP A CA 1
ATOM 655 C C . TRP A 1 83 ? 9.686 -10.843 -13.657 1.00 85.31 83 TRP A C 1
ATOM 657 O O . TRP A 1 83 ? 8.709 -10.882 -12.906 1.00 85.31 83 TRP A O 1
ATOM 667 N N . VAL A 1 84 ? 10.898 -11.253 -13.266 1.00 89.56 84 VAL A N 1
ATOM 668 C CA . VAL A 1 84 ? 11.171 -11.748 -11.910 1.00 89.56 84 VAL A CA 1
ATOM 669 C C . VAL A 1 84 ? 11.093 -10.592 -10.922 1.00 89.56 84 VAL A C 1
ATOM 671 O O . VAL A 1 84 ? 10.422 -10.709 -9.895 1.00 89.56 84 VAL A O 1
ATOM 674 N N . TYR A 1 85 ? 11.711 -9.460 -11.256 1.00 87.81 85 TYR A N 1
ATOM 675 C CA . TYR A 1 85 ? 11.616 -8.238 -10.468 1.00 87.81 85 TYR A CA 1
ATOM 676 C C . TYR A 1 85 ? 10.161 -7.766 -10.325 1.00 87.81 85 TYR A C 1
ATOM 678 O O . TYR A 1 85 ? 9.662 -7.679 -9.198 1.00 87.81 85 TYR A O 1
ATOM 686 N N . ILE A 1 86 ? 9.447 -7.569 -11.437 1.00 88.44 86 ILE A N 1
ATOM 687 C CA . ILE A 1 86 ? 8.049 -7.098 -11.436 1.00 88.44 86 ILE A CA 1
ATOM 688 C C . ILE A 1 86 ? 7.155 -8.051 -10.631 1.00 88.44 86 ILE A C 1
ATOM 690 O O . ILE A 1 86 ? 6.392 -7.633 -9.754 1.00 88.44 86 ILE A O 1
ATOM 694 N N . GLY A 1 87 ? 7.283 -9.357 -10.888 1.00 89.75 87 GLY A N 1
ATOM 695 C CA . GLY A 1 87 ? 6.530 -10.394 -10.192 1.00 89.75 87 GLY A CA 1
ATOM 696 C C . GLY A 1 87 ? 6.800 -10.405 -8.688 1.00 89.75 87 GLY A C 1
ATOM 697 O O . GLY A 1 87 ? 5.865 -10.551 -7.899 1.00 89.75 87 GLY A O 1
ATOM 698 N N . SER A 1 88 ? 8.052 -10.188 -8.271 1.00 91.56 88 SER A N 1
ATOM 699 C CA . SER A 1 88 ? 8.416 -10.123 -6.853 1.00 91.56 88 SER A CA 1
ATOM 700 C C . SER A 1 88 ? 7.776 -8.929 -6.141 1.00 91.56 88 SER A C 1
ATOM 702 O O . SER A 1 88 ? 7.232 -9.095 -5.049 1.00 91.56 88 SER A O 1
ATOM 704 N N . MET A 1 89 ? 7.748 -7.748 -6.767 1.00 92.81 89 MET A N 1
ATOM 705 C CA . MET A 1 89 ? 7.139 -6.554 -6.175 1.00 92.81 89 MET A CA 1
ATOM 706 C C . MET A 1 89 ? 5.624 -6.707 -6.029 1.00 92.81 89 MET A C 1
ATOM 708 O O . MET A 1 89 ? 5.085 -6.460 -4.948 1.00 92.81 89 MET A O 1
ATOM 712 N N . TYR A 1 90 ? 4.933 -7.206 -7.058 1.00 93.38 90 TYR A N 1
ATOM 713 C CA . TYR A 1 90 ? 3.508 -7.526 -6.934 1.00 93.38 90 TYR A CA 1
ATOM 714 C C . TYR A 1 90 ? 3.251 -8.601 -5.878 1.00 93.38 90 TYR A C 1
ATOM 716 O O . TYR A 1 90 ? 2.329 -8.457 -5.074 1.00 93.38 90 TYR A O 1
ATOM 724 N N . GLY A 1 91 ? 4.078 -9.648 -5.833 1.00 94.38 91 GLY A N 1
ATOM 725 C CA . GLY A 1 91 ? 3.973 -10.713 -4.839 1.00 94.38 91 GLY A CA 1
ATOM 726 C C . GLY A 1 91 ? 4.068 -10.179 -3.410 1.00 94.38 91 GLY A C 1
ATOM 727 O O . GLY A 1 91 ? 3.190 -10.452 -2.591 1.00 94.38 91 GLY A O 1
ATOM 728 N N . ILE A 1 92 ? 5.077 -9.353 -3.120 1.00 95.00 92 ILE A N 1
ATOM 729 C CA . ILE A 1 92 ? 5.247 -8.728 -1.801 1.00 95.00 92 ILE A CA 1
ATOM 730 C C . ILE A 1 92 ? 4.045 -7.838 -1.476 1.00 95.00 92 ILE A C 1
ATOM 732 O O . ILE A 1 92 ? 3.501 -7.925 -0.374 1.00 95.00 92 ILE A O 1
ATOM 736 N N . PHE A 1 93 ? 3.591 -7.016 -2.425 1.00 95.31 93 PHE A N 1
ATOM 737 C CA . PHE A 1 93 ? 2.443 -6.138 -2.214 1.00 95.31 93 PHE A CA 1
ATOM 738 C C . PHE A 1 93 ? 1.163 -6.918 -1.892 1.00 95.31 93 PHE A C 1
ATOM 740 O O . PHE A 1 93 ? 0.469 -6.582 -0.932 1.00 95.31 93 PHE A O 1
ATOM 747 N N . VAL A 1 94 ? 0.871 -7.989 -2.633 1.00 95.44 94 VAL A N 1
ATOM 748 C CA . VAL A 1 94 ? -0.296 -8.849 -2.389 1.00 95.44 94 VAL A CA 1
ATOM 749 C C . VAL A 1 94 ? -0.197 -9.533 -1.027 1.00 95.44 94 VAL A C 1
ATOM 751 O O . VAL A 1 94 ? -1.170 -9.529 -0.271 1.00 95.44 94 VAL A O 1
ATOM 754 N N . VAL A 1 95 ? 0.971 -10.073 -0.666 1.00 96.31 95 VAL A N 1
ATOM 755 C CA . VAL A 1 95 ? 1.174 -10.735 0.632 1.00 96.31 95 VAL A CA 1
ATOM 756 C C . VAL A 1 95 ? 0.980 -9.744 1.780 1.00 96.31 95 VAL A C 1
ATOM 758 O O . VAL A 1 95 ? 0.139 -9.976 2.647 1.00 96.31 95 VAL A O 1
ATOM 761 N N . VAL A 1 96 ? 1.675 -8.605 1.765 1.00 94.94 96 VAL A N 1
ATOM 762 C CA . VAL A 1 96 ? 1.572 -7.593 2.831 1.00 94.94 96 VAL A CA 1
ATOM 763 C C . VAL A 1 96 ? 0.159 -7.009 2.890 1.00 94.94 96 VAL A C 1
ATOM 765 O O . VAL A 1 96 ? -0.429 -6.911 3.968 1.00 94.94 96 VAL A O 1
ATOM 768 N N . GLY A 1 97 ? -0.427 -6.684 1.737 1.00 93.62 97 GLY A N 1
ATOM 769 C CA . GLY A 1 97 ? -1.792 -6.176 1.636 1.00 93.62 97 GLY A CA 1
ATOM 770 C C . GLY A 1 97 ? -2.825 -7.143 2.206 1.00 93.62 97 GLY A C 1
ATOM 771 O O . GLY A 1 97 ? -3.684 -6.726 2.987 1.00 93.62 97 GLY A O 1
ATOM 772 N N . SER A 1 98 ? -2.709 -8.433 1.880 1.00 93.75 98 SER A N 1
ATOM 773 C CA . SER A 1 98 ? -3.624 -9.470 2.363 1.00 93.75 98 SER A CA 1
ATOM 774 C C . SER A 1 98 ? -3.518 -9.688 3.872 1.00 93.75 98 SER A C 1
ATOM 776 O O . SER A 1 98 ? -4.551 -9.740 4.539 1.00 93.75 98 SER A O 1
ATOM 778 N N . ILE A 1 99 ? -2.301 -9.729 4.430 1.00 93.00 99 ILE A N 1
ATOM 779 C CA . ILE A 1 99 ? -2.074 -9.859 5.876 1.00 93.00 99 ILE A CA 1
ATOM 780 C C . ILE A 1 99 ? -2.683 -8.664 6.615 1.00 93.00 99 ILE A C 1
ATOM 782 O O . ILE A 1 99 ? -3.463 -8.858 7.548 1.00 93.00 99 ILE A O 1
ATOM 786 N N . CYS A 1 100 ? -2.401 -7.436 6.169 1.00 91.62 100 CYS A N 1
ATOM 787 C CA . CYS A 1 100 ? -2.964 -6.233 6.783 1.00 91.62 100 CYS A CA 1
ATOM 788 C C . CYS A 1 100 ? -4.497 -6.227 6.724 1.00 91.62 100 CYS A C 1
ATOM 790 O O . CYS A 1 100 ? -5.154 -5.989 7.734 1.00 91.62 100 CYS A O 1
ATOM 792 N N . SER A 1 101 ? -5.078 -6.544 5.563 1.00 90.00 101 SER A N 1
ATOM 793 C CA . SER A 1 101 ? -6.534 -6.626 5.394 1.00 90.00 101 SER A CA 1
ATOM 794 C C . SER A 1 101 ? -7.163 -7.701 6.282 1.00 90.00 101 SER A C 1
ATOM 796 O O . SER A 1 101 ? -8.246 -7.495 6.834 1.00 90.00 101 SER A O 1
ATOM 798 N N . PHE A 1 102 ? -6.503 -8.851 6.428 1.00 89.62 102 PHE A N 1
ATOM 799 C CA . PHE A 1 102 ? -6.985 -9.958 7.248 1.00 89.62 102 PHE A CA 1
ATOM 800 C C . PHE A 1 102 ? -6.997 -9.609 8.739 1.00 89.62 102 PHE A C 1
ATOM 802 O O . PHE A 1 102 ? -8.016 -9.824 9.399 1.00 89.62 102 PHE A O 1
ATOM 809 N N . LEU A 1 103 ? -5.903 -9.036 9.254 1.00 86.62 103 LEU A N 1
ATOM 810 C CA . LEU A 1 103 ? -5.793 -8.608 10.654 1.00 86.62 103 LEU A CA 1
ATOM 811 C C . LEU A 1 103 ? -6.919 -7.639 11.019 1.00 86.62 103 LEU A C 1
ATOM 813 O O . LEU A 1 103 ? -7.668 -7.857 11.970 1.00 86.62 103 LEU A O 1
ATOM 817 N N . ILE A 1 104 ? -7.117 -6.647 10.159 1.00 86.00 104 ILE A N 1
ATOM 818 C CA . ILE A 1 104 ? -8.140 -5.625 10.321 1.00 86.00 104 ILE A CA 1
ATOM 819 C C . ILE A 1 104 ? -9.550 -6.235 10.277 1.00 86.00 104 ILE A C 1
ATOM 821 O O . ILE A 1 104 ? -10.370 -5.962 11.144 1.00 86.00 104 ILE A O 1
ATOM 825 N N . ARG A 1 105 ? -9.874 -7.112 9.319 1.00 83.88 105 ARG A N 1
ATOM 826 C CA . ARG A 1 105 ? -11.210 -7.747 9.257 1.00 83.88 105 ARG A CA 1
ATOM 827 C C . ARG A 1 105 ? -11.550 -8.566 10.504 1.00 83.88 105 ARG A C 1
ATOM 829 O O . ARG A 1 105 ? -12.716 -8.628 10.910 1.00 83.88 105 ARG A O 1
ATOM 836 N N . ARG A 1 106 ? -10.547 -9.214 11.099 1.00 81.88 106 ARG A N 1
ATOM 837 C CA . ARG A 1 106 ? -10.719 -10.017 12.313 1.00 81.88 106 ARG A CA 1
ATOM 838 C C . ARG A 1 106 ? -11.103 -9.145 13.508 1.00 81.88 106 ARG A C 1
ATOM 840 O O . ARG A 1 106 ? -12.009 -9.513 14.255 1.00 81.88 106 ARG A O 1
ATOM 847 N N . GLU A 1 107 ? -10.451 -8.000 13.661 1.00 78.75 107 GLU A N 1
ATOM 848 C CA . GLU A 1 107 ? -10.725 -7.043 14.740 1.00 78.75 107 GLU A CA 1
ATOM 849 C C . GLU A 1 107 ? -12.121 -6.427 14.623 1.00 78.75 107 GLU A C 1
ATOM 851 O O . GLU A 1 107 ? -12.849 -6.369 15.614 1.00 78.75 107 GLU A O 1
ATOM 856 N N . ASP A 1 108 ? -12.541 -6.074 13.408 1.00 76.44 108 ASP A N 1
ATOM 857 C CA . ASP A 1 108 ? -13.883 -5.542 13.136 1.00 76.44 108 ASP A CA 1
ATOM 858 C C . ASP A 1 108 ? -14.984 -6.492 13.594 1.00 76.44 108 ASP A C 1
ATOM 860 O O . ASP A 1 108 ? -15.939 -6.121 14.280 1.00 76.44 108 ASP A O 1
ATOM 864 N N . THR A 1 109 ? -14.822 -7.762 13.222 1.00 77.75 109 THR A N 1
ATOM 865 C CA . THR A 1 109 ? -15.787 -8.811 13.543 1.00 77.75 109 THR A CA 1
ATOM 866 C C . THR A 1 109 ? -15.881 -9.005 15.057 1.00 77.75 109 THR A C 1
ATOM 868 O O . THR A 1 109 ? -16.976 -9.174 15.596 1.00 77.75 109 THR A O 1
ATOM 871 N N . ALA A 1 110 ? -14.748 -8.929 15.763 1.00 77.62 110 ALA A N 1
ATOM 872 C CA . ALA A 1 110 ? -14.712 -9.005 17.219 1.00 77.62 110 ALA A CA 1
ATOM 873 C C . ALA A 1 110 ? -15.435 -7.815 17.878 1.00 77.62 110 ALA A C 1
ATOM 875 O O . ALA A 1 110 ? -16.275 -8.024 18.757 1.00 77.62 110 ALA A O 1
ATOM 876 N N . GLN A 1 111 ? -15.185 -6.585 17.414 1.00 78.00 111 GLN A N 1
ATOM 877 C CA . GLN A 1 111 ? -15.820 -5.375 17.951 1.00 78.00 111 GLN A CA 1
ATOM 878 C C . GLN A 1 111 ? -17.332 -5.331 17.686 1.00 78.00 111 GLN A C 1
ATOM 880 O O . GLN A 1 111 ? -18.111 -4.975 18.574 1.00 78.00 111 GLN A O 1
ATOM 885 N N . LEU A 1 112 ? -17.772 -5.729 16.489 1.00 80.25 112 LEU A N 1
ATOM 886 C CA . LEU A 1 112 ? -19.193 -5.810 16.134 1.00 80.25 112 LEU A CA 1
ATOM 887 C C . LEU A 1 112 ? -19.943 -6.819 17.007 1.00 80.25 112 LEU A C 1
ATOM 889 O O . LEU A 1 112 ? -21.049 -6.527 17.471 1.00 80.25 112 LEU A O 1
ATOM 893 N N . ASN A 1 113 ? -19.340 -7.983 17.260 1.00 79.31 113 ASN A N 1
ATOM 894 C CA . ASN A 1 113 ? -19.920 -8.990 18.142 1.00 79.31 113 ASN A CA 1
ATOM 895 C C . ASN A 1 113 ? -20.060 -8.452 19.570 1.00 79.31 113 ASN A C 1
ATOM 897 O O . ASN A 1 113 ? -21.141 -8.561 20.145 1.00 79.31 113 ASN A O 1
ATOM 901 N N . GLN A 1 114 ? -19.025 -7.800 20.109 1.00 80.94 114 GLN A N 1
ATOM 902 C CA . GLN A 1 114 ? -19.063 -7.211 21.449 1.00 80.94 114 GLN A CA 1
ATOM 903 C C . GLN A 1 114 ? -20.177 -6.159 21.595 1.00 80.94 114 GLN A C 1
ATOM 905 O O . GLN A 1 114 ? -21.007 -6.269 22.498 1.00 80.94 114 GLN A O 1
ATOM 910 N N . LYS A 1 115 ? -20.289 -5.214 20.650 1.00 80.69 115 LYS A N 1
ATOM 911 C CA . LYS A 1 115 ? -21.387 -4.226 20.631 1.00 80.69 115 LYS A CA 1
ATOM 91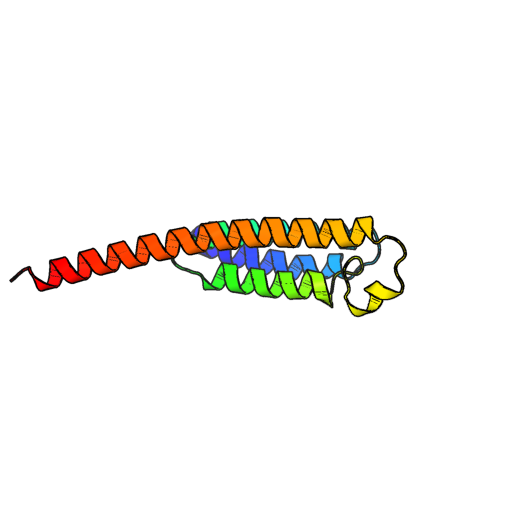2 C C . LYS A 1 115 ? -22.770 -4.876 20.586 1.00 80.69 115 LYS A C 1
ATOM 914 O O . LYS A 1 115 ? -23.712 -4.388 21.215 1.00 80.69 115 LYS A O 1
ATOM 919 N N . ARG A 1 116 ? -22.923 -5.969 19.830 1.00 79.88 116 ARG A N 1
ATOM 920 C CA . ARG A 1 116 ? -24.196 -6.698 19.721 1.00 79.88 116 ARG A CA 1
ATOM 921 C C . ARG A 1 116 ? -24.575 -7.373 21.046 1.00 79.88 116 ARG A C 1
ATOM 923 O O . ARG A 1 116 ? -25.754 -7.343 21.405 1.00 79.88 116 ARG A O 1
ATOM 930 N N . TYR A 1 117 ? -23.608 -7.921 21.786 1.00 81.19 117 TYR A N 1
ATOM 931 C CA . TYR A 1 117 ? -23.836 -8.469 23.129 1.00 81.19 117 TYR A CA 1
ATOM 932 C C . TYR A 1 117 ? -24.273 -7.388 24.125 1.00 81.19 117 TYR A C 1
ATOM 934 O O . TYR A 1 117 ? -25.297 -7.561 24.783 1.00 81.19 117 TYR A O 1
ATOM 942 N N . GLU A 1 118 ? -23.572 -6.252 24.181 1.00 83.81 118 GLU A N 1
ATOM 943 C CA . GLU A 1 118 ? -23.919 -5.121 25.060 1.00 83.81 118 GLU A CA 1
ATOM 944 C C . GLU A 1 118 ? -25.323 -4.571 24.763 1.00 83.81 118 GLU A C 1
ATOM 946 O O . GLU A 1 118 ? -26.123 -4.354 25.671 1.00 83.81 118 GLU A O 1
ATOM 951 N N . THR A 1 119 ? -25.670 -4.425 23.480 1.00 83.19 119 THR A N 1
ATOM 952 C CA . THR A 1 119 ? -27.007 -3.968 23.060 1.00 83.19 119 THR A CA 1
ATOM 953 C C . THR A 1 119 ? -28.102 -4.961 23.454 1.00 83.19 119 THR A C 1
ATOM 955 O O . THR A 1 119 ? -29.216 -4.558 23.780 1.00 83.19 119 THR A O 1
ATOM 958 N N . SER A 1 120 ? -27.805 -6.262 23.414 1.00 81.88 120 SER A N 1
ATOM 959 C CA . SER A 1 120 ? -28.757 -7.301 23.815 1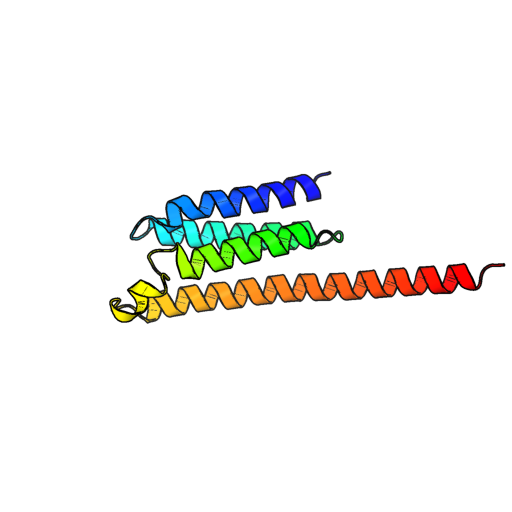.00 81.88 120 SER A CA 1
ATOM 960 C C . SER A 1 120 ? -28.960 -7.301 25.331 1.00 81.88 120 SER A C 1
ATOM 962 O O . SER A 1 120 ? -30.096 -7.352 25.779 1.00 81.88 120 SER A O 1
ATOM 964 N N . GLN A 1 121 ? -27.890 -7.153 26.117 1.00 81.31 121 GLN A N 1
ATOM 965 C CA . GLN A 1 121 ? -27.958 -7.020 27.580 1.00 81.31 121 GLN A CA 1
ATOM 966 C C . GLN A 1 121 ? -28.781 -5.796 28.006 1.00 81.31 121 GLN A C 1
ATOM 968 O O . GLN A 1 121 ? -29.681 -5.921 28.830 1.00 81.31 121 GLN A O 1
ATOM 973 N N . ASN A 1 122 ? -28.549 -4.640 27.379 1.00 79.62 122 ASN A N 1
ATOM 974 C CA . ASN A 1 122 ? -29.237 -3.390 27.719 1.00 79.62 122 ASN A CA 1
ATOM 975 C C . ASN A 1 122 ? -30.742 -3.398 27.370 1.00 79.62 122 ASN A C 1
ATOM 977 O O . ASN A 1 122 ? -31.508 -2.592 27.881 1.00 79.62 122 ASN A O 1
ATOM 981 N N . LYS A 1 123 ? -31.188 -4.310 26.492 1.00 76.31 123 LYS A N 1
ATOM 982 C CA . LYS A 1 123 ? -32.618 -4.534 26.211 1.00 76.31 123 LYS A CA 1
ATOM 983 C C . LYS A 1 123 ? -33.307 -5.444 27.232 1.00 76.31 123 LYS A C 1
ATOM 985 O O . LYS A 1 123 ? -34.532 -5.474 27.253 1.00 76.31 123 LYS A O 1
ATOM 990 N N . LEU A 1 124 ? -32.547 -6.216 28.013 1.00 73.44 124 LEU A N 1
ATOM 991 C CA . LEU A 1 124 ? -33.074 -7.124 29.038 1.00 73.44 124 LEU A CA 1
ATOM 992 C C . LEU A 1 124 ? -33.002 -6.541 30.458 1.00 73.44 124 LEU A C 1
ATOM 994 O O . LEU A 1 124 ? -33.604 -7.112 31.365 1.00 73.44 124 LEU A O 1
ATOM 998 N N . SER A 1 125 ? -32.290 -5.432 30.666 1.00 57.81 125 SER A N 1
ATOM 999 C CA . SER A 1 125 ? -32.316 -4.687 31.926 1.00 57.81 125 SER A CA 1
ATOM 1000 C C . SER A 1 125 ? -33.583 -3.815 32.003 1.00 57.81 125 SER A C 1
ATOM 1002 O O . SER A 1 125 ? -33.765 -2.990 31.105 1.00 57.81 125 SER A O 1
ATOM 1004 N N . PRO A 1 126 ? -34.459 -4.014 33.009 1.00 63.12 126 PRO A N 1
ATOM 1005 C CA . PRO A 1 126 ? -35.688 -3.239 33.203 1.00 63.12 126 PRO A CA 1
ATOM 1006 C C . PRO A 1 126 ? -35.438 -1.778 33.596 1.00 63.12 126 PRO A C 1
ATOM 1008 O O . PRO A 1 126 ? -34.374 -1.493 34.193 1.00 63.12 126 PRO A O 1
#

pLDDT: mean 86.26, std 8.76, range [57.81, 96.31]

Secondary structure (DSSP, 8-state):
-HHHHHHHHHHHHHHHTHHHHTSTTHHHHHHHHHHHHHHHHHHHHGGGT-HHHHHHHHHHHHHIIIII-GGG-GGGTTT-S-HHHHHHHHHHHHHHHHHHHHHHHHHHHHHHHHHHHHHHHHHH--